Protein AF-A0A382KI12-F1 (afdb_monomer_lite)

Secondary structure (DSSP, 8-state):
-HHHHHHHHHHHHHHHT-S-----HHHHHTGGG--GGGPPPSTHHHHHHHHHH-TTS----EEEEEEEEEEE-TTS-EEEEEEEEEEEE--SSTT--HHHHTTHHHH--SS----STT-----HHHHHHTTPPTT---EEEEE-TTS-EEEEE-

Sequence (154 aa):
MTGTVSGFFRDTAVVSTGHVKIMTRAYEKENQLLPNDLALLETDELLENLKNEYPDHFWTPRITFAGLLDVPDENGETLEQGPTIAFGIDLFSSGSRQSEIWDLENRLTAGRLPIKADEVLLGTKLANRLGLEIGESVTFIGSTMHGAFTTYNF

Foldseek 3Di:
DVVVVVVVVLLCCLPPAPVHHDADPVCVVVVVVQQLLRDDPPCPVVLVVCCVVPVVDDDWDKGKFKFKKFAADPVRHGPDMDIDIDMDTDPDDDPDCSCVSNVVVVVDPDDDDDPDPQDDDDDPVVCVVRVHDPPGKIKTWHAHSVRDTDIDMD

Organism: NCBI:txid408172

Structure (mmCIF, N/CA/C/O backbone):
data_AF-A0A382KI12-F1
#
_entry.id   AF-A0A382KI12-F1
#
loop_
_atom_site.group_PDB
_atom_site.id
_atom_site.type_symbol
_atom_site.label_atom_id
_atom_site.label_alt_id
_atom_site.label_comp_id
_atom_site.label_asym_id
_atom_site.label_entity_id
_atom_site.label_seq_id
_atom_site.pdbx_PDB_ins_code
_atom_site.Cartn_x
_atom_site.Cartn_y
_atom_site.Cartn_z
_atom_site.occupancy
_atom_site.B_iso_or_equiv
_atom_site.auth_seq_id
_atom_site.auth_comp_id
_atom_site.auth_asym_id
_atom_site.auth_atom_id
_atom_site.pdbx_PDB_model_num
ATOM 1 N N . MET A 1 1 ? 21.698 -22.714 7.876 1.00 57.84 1 MET A N 1
ATOM 2 C CA . MET A 1 1 ? 21.672 -21.241 8.035 1.00 57.84 1 MET A CA 1
ATOM 3 C C . MET A 1 1 ? 21.540 -20.499 6.709 1.00 57.84 1 MET A C 1
ATOM 5 O O . MET A 1 1 ? 20.735 -19.582 6.655 1.00 57.84 1 MET A O 1
ATOM 9 N N . THR A 1 2 ? 22.230 -20.908 5.636 1.00 65.38 2 THR A N 1
ATOM 10 C CA . THR A 1 2 ? 22.147 -20.259 4.309 1.00 65.38 2 THR A CA 1
ATOM 11 C C . THR A 1 2 ? 20.711 -20.140 3.779 1.00 65.38 2 THR A C 1
ATOM 13 O O . THR A 1 2 ? 20.311 -19.061 3.367 1.00 65.38 2 THR A O 1
ATOM 16 N N . GLY A 1 3 ? 19.891 -21.193 3.900 1.00 75.44 3 GLY A N 1
ATOM 17 C CA . GLY A 1 3 ? 18.488 -21.159 3.456 1.00 75.44 3 GLY A CA 1
ATOM 18 C C . GLY A 1 3 ? 17.591 -20.164 4.209 1.00 75.44 3 GLY A C 1
ATOM 19 O O . GLY A 1 3 ? 16.761 -19.511 3.589 1.00 75.44 3 GLY A O 1
ATOM 20 N N . THR A 1 4 ? 17.778 -19.994 5.523 1.00 73.25 4 THR A N 1
ATOM 21 C CA . THR A 1 4 ? 16.984 -19.056 6.345 1.00 73.25 4 THR A CA 1
ATOM 22 C C . THR A 1 4 ? 17.305 -17.602 6.006 1.00 73.25 4 THR A C 1
ATOM 24 O O . THR A 1 4 ? 16.401 -16.786 5.860 1.00 73.25 4 THR A O 1
ATOM 27 N N . VAL A 1 5 ? 18.592 -17.289 5.834 1.00 73.88 5 VAL A N 1
ATOM 28 C CA . VAL A 1 5 ? 19.054 -15.944 5.465 1.00 73.88 5 VAL A CA 1
ATOM 29 C C . VAL A 1 5 ? 18.595 -15.590 4.048 1.00 73.88 5 VAL A C 1
ATOM 31 O O . VAL A 1 5 ? 18.050 -14.511 3.834 1.00 73.88 5 VAL A O 1
ATOM 34 N N . SER A 1 6 ? 18.729 -16.514 3.092 1.00 67.38 6 SER A N 1
ATOM 35 C CA . SER A 1 6 ? 18.218 -16.324 1.728 1.00 67.38 6 SER A CA 1
ATOM 36 C C . SER A 1 6 ? 16.698 -16.142 1.688 1.00 67.38 6 SER A C 1
ATOM 38 O O . SER A 1 6 ? 16.213 -15.303 0.932 1.00 67.38 6 SER A O 1
ATOM 40 N N . GLY A 1 7 ? 15.950 -16.881 2.516 1.00 76.56 7 GLY A N 1
ATOM 41 C CA . GLY A 1 7 ? 14.504 -16.702 2.664 1.00 76.56 7 GLY A CA 1
ATOM 42 C C . GLY A 1 7 ? 14.143 -15.296 3.145 1.00 76.56 7 GLY A C 1
ATOM 43 O O . GLY A 1 7 ? 13.352 -14.619 2.500 1.00 76.56 7 GLY A O 1
ATOM 44 N N . PHE A 1 8 ? 14.805 -14.811 4.200 1.00 76.06 8 PHE A N 1
ATOM 45 C CA . PHE A 1 8 ? 14.589 -13.460 4.727 1.00 76.06 8 PHE A CA 1
ATOM 46 C C . PHE A 1 8 ? 14.833 -12.361 3.682 1.00 76.06 8 PHE A C 1
ATOM 48 O O . PHE A 1 8 ? 14.021 -11.442 3.546 1.00 76.06 8 PHE A O 1
ATOM 55 N N . PHE A 1 9 ? 15.927 -12.460 2.919 1.00 74.81 9 PHE A N 1
ATOM 56 C CA . PHE A 1 9 ? 16.220 -11.502 1.851 1.00 74.81 9 PHE A CA 1
ATOM 57 C C . PHE A 1 9 ? 15.148 -11.509 0.770 1.00 74.81 9 PHE A C 1
ATOM 59 O O . PHE A 1 9 ? 14.686 -10.442 0.373 1.00 74.81 9 PHE A O 1
ATOM 66 N N . ARG A 1 10 ? 14.728 -12.695 0.321 1.00 79.19 10 ARG A N 1
ATOM 67 C CA . ARG A 1 10 ? 13.679 -12.824 -0.690 1.00 79.19 10 ARG A CA 1
ATOM 68 C C . ARG A 1 10 ? 12.367 -12.219 -0.202 1.00 79.19 10 ARG A C 1
ATOM 70 O O . ARG A 1 10 ? 11.782 -11.407 -0.909 1.00 79.19 10 ARG A O 1
ATOM 77 N N . ASP A 1 11 ? 11.934 -12.573 1.001 1.00 80.94 11 ASP A N 1
ATOM 78 C CA . ASP A 1 11 ? 10.639 -12.141 1.527 1.00 80.94 11 ASP A CA 1
ATOM 79 C C . ASP A 1 11 ? 10.608 -10.622 1.766 1.00 80.94 11 ASP A C 1
ATOM 81 O O . ASP A 1 11 ? 9.600 -9.970 1.493 1.00 80.94 11 ASP A O 1
ATOM 85 N N . THR A 1 12 ? 11.735 -10.039 2.187 1.00 81.62 12 THR A N 1
ATOM 86 C CA . THR A 1 12 ? 11.887 -8.582 2.329 1.00 81.62 12 THR A CA 1
ATOM 87 C C . THR A 1 12 ? 11.926 -7.888 0.970 1.00 81.62 12 THR A C 1
ATOM 89 O O . THR A 1 12 ? 11.249 -6.878 0.772 1.00 81.62 12 THR A O 1
ATOM 92 N N . ALA A 1 13 ? 12.693 -8.428 0.019 1.00 82.62 13 ALA A N 1
ATOM 93 C CA . ALA A 1 13 ? 12.816 -7.864 -1.319 1.00 82.62 13 ALA A CA 1
ATOM 94 C C . ALA A 1 13 ? 11.458 -7.836 -2.019 1.00 82.62 13 ALA A C 1
ATOM 96 O O . ALA A 1 13 ? 11.076 -6.792 -2.533 1.00 82.62 13 ALA A O 1
ATOM 97 N N . VAL A 1 14 ? 10.691 -8.928 -1.966 1.00 85.50 14 VAL A N 1
ATOM 98 C CA . VAL A 1 14 ? 9.350 -9.038 -2.567 1.00 85.50 14 VAL A CA 1
ATOM 99 C C . VAL A 1 14 ? 8.437 -7.875 -2.171 1.00 85.50 14 VAL A C 1
ATOM 101 O O . VAL A 1 14 ? 7.768 -7.308 -3.044 1.00 85.50 14 VAL A O 1
ATOM 104 N N . VAL A 1 15 ? 8.451 -7.489 -0.892 1.00 82.75 15 VAL A N 1
ATOM 105 C CA . VAL A 1 15 ? 7.608 -6.414 -0.350 1.00 82.75 15 VAL A CA 1
ATOM 106 C C . VAL A 1 15 ? 8.215 -5.030 -0.603 1.00 82.75 15 VAL A C 1
ATOM 108 O O . VAL A 1 15 ? 7.504 -4.115 -1.009 1.00 82.75 15 VAL A O 1
ATOM 111 N N . SER A 1 16 ? 9.525 -4.862 -0.409 1.00 82.25 16 SER A N 1
ATOM 112 C CA . SER A 1 16 ? 10.175 -3.545 -0.437 1.00 82.25 16 SER A CA 1
ATOM 113 C C . SER A 1 16 ? 10.473 -3.026 -1.849 1.00 82.25 16 SER A C 1
ATOM 115 O O . SER A 1 16 ? 10.114 -1.898 -2.194 1.00 82.25 16 SER A O 1
ATOM 117 N N . THR A 1 17 ? 11.142 -3.830 -2.676 1.00 83.69 17 THR A N 1
ATOM 118 C CA . THR A 1 17 ? 11.697 -3.385 -3.968 1.00 83.69 17 THR A CA 1
ATOM 119 C C . THR A 1 17 ? 11.280 -4.254 -5.147 1.00 83.69 17 THR A C 1
ATOM 121 O O . THR A 1 17 ? 11.335 -3.806 -6.283 1.00 83.69 17 THR A O 1
ATOM 124 N N . GLY A 1 18 ? 10.894 -5.503 -4.901 1.00 86.94 18 GLY A N 1
ATOM 125 C CA . GLY A 1 18 ? 11.024 -6.578 -5.876 1.00 86.94 18 GLY A CA 1
ATOM 126 C C . GLY A 1 18 ? 12.494 -6.908 -6.157 1.00 86.94 18 GLY A C 1
ATOM 127 O O . GLY A 1 18 ? 13.393 -6.528 -5.403 1.00 86.94 18 GLY A O 1
ATOM 128 N N . HIS A 1 19 ? 12.739 -7.606 -7.265 1.00 88.44 19 HIS A N 1
ATOM 129 C CA . HIS A 1 19 ? 14.097 -7.868 -7.754 1.00 88.44 19 HIS A CA 1
ATOM 130 C C . HIS A 1 19 ? 14.766 -6.596 -8.295 1.00 88.44 19 HIS A C 1
ATOM 132 O O . HIS A 1 19 ? 15.973 -6.425 -8.151 1.00 88.44 19 HIS A O 1
ATOM 138 N N . VAL A 1 20 ? 13.973 -5.703 -8.895 1.00 91.38 20 VAL A N 1
ATOM 139 C CA . VAL A 1 20 ? 14.413 -4.430 -9.471 1.00 91.38 20 VAL A CA 1
ATOM 140 C C . VAL A 1 20 ? 13.360 -3.368 -9.164 1.00 91.38 20 VAL A C 1
ATOM 142 O O . VAL A 1 20 ? 12.173 -3.598 -9.387 1.00 91.38 20 VAL A O 1
ATOM 145 N N . LYS A 1 21 ? 13.802 -2.201 -8.683 1.00 93.25 21 LYS A N 1
ATOM 146 C CA . LYS A 1 21 ? 12.958 -1.026 -8.431 1.00 93.25 21 LYS A CA 1
ATOM 147 C C . LYS A 1 21 ? 13.464 0.151 -9.254 1.00 93.25 21 LYS A C 1
ATOM 149 O O . LYS A 1 21 ? 14.641 0.495 -9.176 1.00 93.25 21 LYS A O 1
ATOM 154 N N . ILE A 1 22 ? 12.563 0.787 -9.993 1.00 94.38 22 ILE A N 1
ATOM 155 C CA . ILE A 1 22 ? 12.838 2.027 -10.721 1.00 94.38 22 ILE A CA 1
ATOM 156 C C . ILE A 1 22 ? 12.327 3.192 -9.878 1.00 94.38 22 ILE A C 1
ATOM 158 O O . ILE A 1 22 ? 11.208 3.164 -9.373 1.00 94.38 22 ILE A O 1
ATOM 162 N N . MET A 1 23 ? 13.172 4.201 -9.693 1.00 94.75 23 MET A N 1
ATOM 163 C CA . MET A 1 23 ? 12.843 5.434 -8.981 1.00 94.75 23 MET A CA 1
ATOM 164 C C . MET A 1 23 ? 13.673 6.590 -9.537 1.00 94.75 23 MET A C 1
ATOM 166 O O . MET A 1 23 ? 14.689 6.377 -10.204 1.00 94.75 23 MET A O 1
ATOM 170 N N . THR A 1 24 ? 13.264 7.823 -9.251 1.00 94.94 24 THR A N 1
ATOM 171 C CA . THR A 1 24 ? 14.077 8.992 -9.597 1.00 94.94 24 THR A CA 1
ATOM 172 C C . THR A 1 24 ? 15.313 9.069 -8.699 1.00 94.94 24 THR A C 1
ATOM 174 O O . THR A 1 24 ? 15.315 8.598 -7.561 1.00 94.94 24 THR A O 1
ATOM 177 N N . ARG A 1 25 ? 16.374 9.729 -9.178 1.00 96.38 25 ARG A N 1
ATOM 178 C CA . ARG A 1 25 ? 17.567 10.000 -8.353 1.00 96.38 25 ARG A CA 1
ATOM 179 C C . ARG A 1 25 ? 17.260 10.877 -7.137 1.00 96.38 25 ARG A C 1
ATOM 181 O O . ARG A 1 25 ? 17.976 10.809 -6.150 1.00 96.38 25 ARG A O 1
ATOM 188 N N . ALA A 1 26 ? 16.248 11.740 -7.233 1.00 95.81 26 ALA A N 1
ATOM 189 C CA . ALA A 1 26 ? 15.818 12.571 -6.114 1.00 95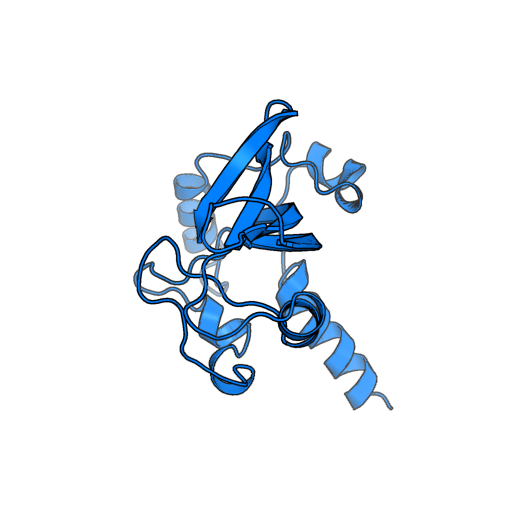.81 26 ALA A CA 1
ATOM 190 C C . ALA A 1 26 ? 15.134 11.714 -5.042 1.00 95.81 26 ALA A C 1
ATOM 192 O O . ALA A 1 26 ? 15.499 11.806 -3.876 1.00 95.81 26 ALA A O 1
ATOM 193 N N . TYR A 1 27 ? 14.220 10.830 -5.456 1.00 95.44 27 TYR A N 1
ATOM 194 C CA . TYR A 1 27 ? 13.556 9.892 -4.555 1.00 95.44 27 TYR A CA 1
ATOM 195 C C . TYR A 1 27 ? 14.571 8.982 -3.851 1.00 95.44 27 TYR A C 1
ATOM 197 O O . TYR A 1 27 ? 14.457 8.751 -2.655 1.00 95.44 27 TYR A O 1
ATOM 205 N N . GLU A 1 28 ? 15.584 8.486 -4.570 1.00 94.88 28 GLU A N 1
ATOM 206 C CA . GLU A 1 28 ? 16.609 7.594 -4.009 1.00 94.88 28 GLU A CA 1
ATOM 207 C C . GLU A 1 28 ? 17.361 8.214 -2.822 1.00 94.88 28 GLU A C 1
ATOM 209 O O . GLU A 1 28 ? 17.490 7.562 -1.784 1.00 94.88 28 GLU A O 1
ATOM 214 N N . LYS A 1 29 ? 17.753 9.490 -2.928 1.00 96.19 29 LYS A N 1
ATOM 215 C CA . LYS A 1 29 ? 18.466 10.218 -1.864 1.00 96.19 29 LYS A CA 1
ATOM 216 C C . LYS A 1 29 ? 17.671 10.315 -0.565 1.00 96.19 29 LYS A C 1
ATOM 218 O O . LYS A 1 29 ? 18.258 10.271 0.511 1.00 96.19 29 LYS A O 1
ATOM 223 N N . GLU A 1 30 ? 16.350 10.415 -0.679 1.00 93.12 30 GLU A N 1
ATOM 224 C CA . GLU A 1 30 ? 15.428 10.618 0.441 1.00 93.12 30 GLU A CA 1
ATOM 225 C C . GLU A 1 30 ? 14.564 9.373 0.716 1.00 93.12 30 GLU A C 1
ATOM 227 O O . GLU A 1 30 ? 13.594 9.442 1.462 1.00 93.12 30 GLU A O 1
ATOM 232 N N . ASN A 1 31 ? 14.894 8.205 0.146 1.00 88.56 31 ASN A N 1
ATOM 233 C CA . ASN A 1 31 ? 14.028 7.013 0.150 1.00 88.56 31 ASN A CA 1
ATOM 234 C C . ASN A 1 31 ? 13.634 6.544 1.566 1.00 88.56 31 ASN A C 1
ATOM 236 O O . ASN A 1 31 ? 12.574 5.948 1.743 1.00 88.56 31 ASN A O 1
ATOM 240 N N . GLN A 1 32 ? 14.455 6.839 2.581 1.00 87.94 32 GLN A N 1
ATOM 241 C CA . GLN A 1 32 ? 14.162 6.537 3.991 1.00 87.94 32 GLN A CA 1
ATOM 242 C C . GLN A 1 32 ? 12.951 7.313 4.535 1.00 87.94 32 GLN A C 1
ATOM 244 O O . GLN A 1 32 ? 12.320 6.858 5.486 1.00 87.94 32 GLN A O 1
ATOM 249 N N . LEU A 1 33 ? 12.623 8.459 3.932 1.00 89.19 33 LEU A N 1
ATOM 250 C CA . LEU A 1 33 ? 11.511 9.328 4.317 1.00 89.19 33 LEU A CA 1
ATOM 251 C C . LEU A 1 33 ? 10.202 8.991 3.593 1.00 89.19 33 LEU A C 1
ATOM 253 O O . LEU A 1 33 ? 9.187 9.613 3.887 1.00 89.19 33 LEU A O 1
ATOM 257 N N . LEU A 1 34 ? 10.215 8.025 2.664 1.00 91.69 34 LEU A N 1
ATOM 258 C CA . LEU A 1 34 ? 9.073 7.692 1.800 1.00 91.69 34 LEU A CA 1
ATOM 259 C C . LEU A 1 34 ? 8.476 8.950 1.121 1.00 91.69 34 LEU A C 1
ATOM 261 O O . LEU A 1 34 ? 7.307 9.269 1.345 1.00 91.69 34 LEU A O 1
ATOM 265 N N . PRO A 1 35 ? 9.275 9.698 0.331 1.00 91.75 35 PRO A N 1
ATOM 266 C CA . PRO A 1 35 ? 8.915 11.032 -0.147 1.00 91.75 35 PRO A CA 1
ATOM 267 C C . PRO A 1 35 ? 7.802 10.961 -1.201 1.00 91.75 35 PRO A C 1
ATOM 269 O O . PRO A 1 35 ? 8.052 10.788 -2.397 1.00 91.75 35 PRO A O 1
ATOM 272 N N . ASN A 1 36 ? 6.552 11.061 -0.743 1.00 92.12 36 ASN A N 1
ATOM 273 C CA . ASN A 1 36 ? 5.351 11.004 -1.582 1.00 92.12 36 ASN A CA 1
ATOM 274 C C . ASN A 1 36 ? 5.318 12.132 -2.633 1.00 92.12 36 ASN A C 1
ATOM 276 O O . ASN A 1 36 ? 4.777 11.969 -3.721 1.00 92.12 36 ASN A O 1
ATOM 280 N N . ASP A 1 37 ? 5.946 13.264 -2.326 1.00 93.19 37 ASP A N 1
ATOM 281 C CA . ASP A 1 37 ? 6.156 14.406 -3.220 1.00 93.19 37 ASP A CA 1
ATOM 282 C C . ASP A 1 37 ? 7.107 14.105 -4.393 1.00 93.19 37 ASP A C 1
ATOM 284 O O . ASP A 1 37 ? 7.074 14.798 -5.409 1.00 93.19 37 ASP A O 1
ATOM 288 N N . LEU A 1 38 ? 7.922 13.051 -4.284 1.00 94.56 38 LEU A N 1
ATOM 289 C CA . LEU A 1 38 ? 8.853 12.589 -5.319 1.00 94.56 38 LEU A CA 1
ATOM 290 C C . LEU A 1 38 ? 8.381 11.309 -6.028 1.00 94.56 38 LEU A C 1
ATOM 292 O O . LEU A 1 38 ? 9.157 10.699 -6.776 1.00 94.56 38 LEU A O 1
ATOM 296 N N . ALA A 1 39 ? 7.141 10.876 -5.779 1.00 93.94 39 ALA A N 1
ATOM 297 C CA . ALA A 1 39 ? 6.551 9.718 -6.437 1.00 93.94 39 ALA A CA 1
ATOM 298 C C . ALA A 1 39 ? 6.440 9.930 -7.958 1.00 93.94 39 ALA A C 1
ATOM 300 O O . ALA A 1 39 ? 6.261 11.046 -8.447 1.00 93.94 39 ALA A O 1
ATOM 301 N N . LEU A 1 40 ? 6.551 8.839 -8.719 1.00 95.12 40 LEU A N 1
ATOM 302 C CA . LEU A 1 40 ? 6.330 8.870 -10.163 1.00 95.12 40 LEU A CA 1
ATOM 303 C C . LEU A 1 40 ? 4.827 8.955 -10.446 1.00 95.12 40 LEU A C 1
ATOM 305 O O . LEU A 1 40 ? 4.052 8.162 -9.915 1.00 95.12 40 LEU A O 1
ATOM 309 N N . LEU A 1 41 ? 4.440 9.896 -11.303 1.00 93.00 41 LEU A N 1
ATOM 310 C CA . LEU A 1 41 ? 3.079 10.043 -11.813 1.00 93.00 41 LEU A CA 1
ATOM 311 C C . LEU A 1 41 ? 2.991 9.503 -13.243 1.00 93.00 41 LEU A C 1
ATOM 313 O O . LEU A 1 41 ? 4.022 9.338 -13.895 1.00 93.00 41 LEU A O 1
ATOM 317 N N . GLU A 1 42 ? 1.765 9.241 -13.708 1.00 92.56 42 GLU A N 1
ATOM 318 C CA . GLU A 1 42 ? 1.467 8.880 -15.107 1.00 92.56 42 GLU A CA 1
ATOM 319 C C . GLU A 1 42 ? 2.372 7.749 -15.634 1.00 92.56 42 GLU A C 1
ATOM 321 O O . GLU A 1 42 ? 2.932 7.800 -16.725 1.00 92.56 42 GLU A O 1
ATOM 326 N N . THR A 1 43 ? 2.550 6.704 -14.819 1.00 94.50 43 THR A N 1
ATOM 327 C CA . THR A 1 43 ? 3.544 5.651 -15.072 1.00 94.50 43 THR A CA 1
ATOM 328 C C . THR A 1 43 ? 3.203 4.718 -16.233 1.00 94.50 43 THR A C 1
ATOM 330 O O . THR A 1 43 ? 3.996 3.827 -16.523 1.00 94.50 43 THR A O 1
ATOM 333 N N . ASP A 1 44 ? 2.054 4.879 -16.884 1.00 93.50 44 ASP A N 1
ATOM 334 C CA . ASP A 1 44 ? 1.557 3.948 -17.902 1.00 93.50 44 ASP A CA 1
ATOM 335 C C . ASP A 1 44 ? 2.513 3.837 -19.096 1.00 93.50 44 ASP A C 1
ATOM 337 O O . ASP A 1 44 ? 2.939 2.733 -19.436 1.00 93.50 44 ASP A O 1
ATOM 341 N N . GLU A 1 45 ? 2.960 4.968 -19.656 1.00 95.12 45 GLU A N 1
ATOM 342 C CA . GLU A 1 45 ? 3.920 4.985 -20.771 1.00 95.12 45 GLU A CA 1
ATOM 343 C C . GLU A 1 45 ? 5.269 4.367 -20.364 1.00 95.12 45 GLU A C 1
ATOM 345 O O . GLU A 1 45 ? 5.862 3.571 -21.096 1.00 95.12 45 GLU A O 1
ATOM 350 N N . LEU A 1 46 ? 5.749 4.683 -19.155 1.00 95.38 46 LEU A N 1
ATOM 351 C CA .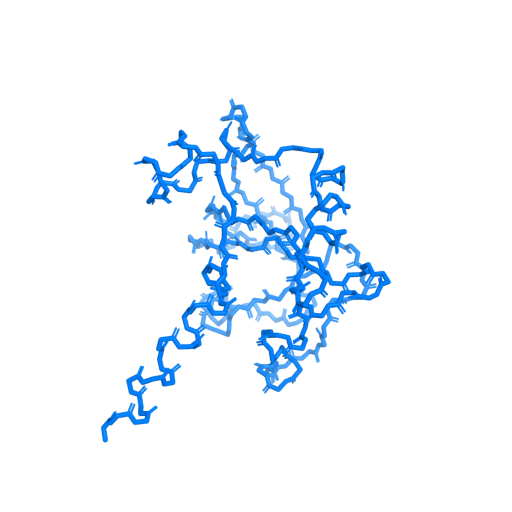 LEU A 1 46 ? 6.974 4.094 -18.615 1.00 95.38 46 LEU A CA 1
ATOM 352 C C . LEU A 1 46 ? 6.845 2.569 -18.493 1.00 95.38 46 LEU A C 1
ATOM 354 O O . LEU A 1 46 ? 7.767 1.841 -18.857 1.00 95.38 46 LEU A O 1
ATOM 358 N N . LEU A 1 47 ? 5.708 2.077 -17.998 1.00 95.19 47 LEU A N 1
ATOM 359 C CA . LEU A 1 47 ? 5.447 0.648 -17.847 1.00 95.19 47 LEU A CA 1
ATOM 360 C C . LEU A 1 47 ? 5.357 -0.063 -19.199 1.00 95.19 47 LEU A C 1
ATOM 362 O O . LEU A 1 47 ? 5.872 -1.173 -19.320 1.00 95.19 47 LEU A O 1
ATOM 366 N N . GLU A 1 48 ? 4.732 0.544 -20.208 1.00 95.38 48 GLU A N 1
ATOM 367 C CA . GLU A 1 48 ? 4.694 -0.008 -21.568 1.00 95.38 48 GLU A CA 1
ATOM 368 C C . GLU A 1 48 ? 6.097 -0.123 -22.168 1.00 95.38 48 GLU A C 1
ATOM 370 O O . GLU A 1 48 ? 6.478 -1.192 -22.653 1.00 95.38 48 GLU A O 1
ATOM 375 N N . ASN A 1 49 ? 6.906 0.932 -22.053 1.00 96.69 49 ASN A N 1
ATOM 376 C CA . ASN A 1 49 ? 8.287 0.928 -22.529 1.00 96.69 49 ASN A CA 1
ATOM 377 C C . ASN A 1 49 ? 9.126 -0.160 -21.842 1.00 96.69 49 ASN A C 1
ATOM 379 O O . ASN A 1 49 ? 9.820 -0.924 -22.513 1.00 96.69 49 ASN A O 1
ATOM 383 N N . LEU A 1 50 ? 9.005 -0.303 -20.519 1.00 96.06 50 LEU A N 1
ATOM 384 C CA . LEU A 1 50 ? 9.728 -1.323 -19.754 1.00 96.06 50 LEU A CA 1
ATOM 385 C C . LEU A 1 50 ? 9.317 -2.752 -20.114 1.00 96.06 50 LEU A C 1
ATOM 387 O O . LEU A 1 50 ? 10.172 -3.636 -20.168 1.00 96.06 50 LEU A O 1
ATOM 391 N N . LYS A 1 51 ? 8.026 -2.992 -20.369 1.00 94.88 51 LYS A N 1
ATOM 392 C CA . LYS A 1 51 ? 7.531 -4.300 -20.826 1.00 94.88 51 LYS A CA 1
ATOM 393 C C . LYS A 1 51 ? 8.074 -4.655 -22.213 1.00 94.88 51 LYS A C 1
ATOM 395 O O . LYS A 1 51 ? 8.365 -5.822 -22.458 1.00 94.88 51 LYS A O 1
ATOM 400 N N . ASN A 1 52 ? 8.235 -3.667 -23.094 1.00 97.00 52 ASN A N 1
ATOM 401 C CA . ASN A 1 52 ? 8.781 -3.870 -24.436 1.00 97.00 52 ASN A CA 1
ATOM 402 C C . ASN A 1 52 ? 10.300 -4.101 -24.424 1.00 97.00 52 ASN A C 1
ATOM 404 O O . ASN A 1 52 ? 10.794 -4.960 -25.149 1.00 97.00 52 ASN A O 1
ATOM 408 N N . GLU A 1 53 ? 11.041 -3.345 -23.611 1.00 97.75 53 GLU A N 1
ATOM 409 C CA . GLU A 1 53 ? 12.505 -3.433 -23.541 1.00 97.75 53 GLU A CA 1
ATOM 410 C C . GLU A 1 53 ? 12.982 -4.641 -22.717 1.00 97.75 53 GLU A C 1
ATOM 412 O O . GLU A 1 53 ? 13.969 -5.286 -23.072 1.00 97.75 53 GLU A O 1
ATOM 417 N N . TYR A 1 54 ? 12.255 -4.991 -21.650 1.00 96.56 54 TYR A N 1
ATOM 418 C CA . TYR A 1 54 ? 12.587 -6.084 -20.732 1.00 96.56 54 TYR A CA 1
ATOM 419 C C . TYR A 1 54 ? 11.413 -7.069 -20.591 1.00 96.56 54 TYR A C 1
ATOM 421 O O . TYR A 1 54 ? 10.819 -7.162 -19.512 1.00 96.56 54 TYR A O 1
ATOM 429 N N . PRO A 1 55 ? 11.082 -7.839 -21.647 1.00 95.12 55 PRO A N 1
ATOM 430 C CA . PRO A 1 55 ? 9.897 -8.703 -21.671 1.00 95.12 55 PRO A CA 1
ATOM 431 C C . PRO A 1 55 ? 9.952 -9.866 -20.671 1.00 95.12 55 PRO A C 1
ATOM 433 O O . PRO A 1 55 ? 8.914 -10.384 -20.268 1.00 95.12 55 PRO A O 1
ATOM 436 N N . ASP A 1 56 ? 11.149 -10.252 -20.223 1.00 94.94 56 ASP A N 1
ATOM 437 C CA . ASP A 1 56 ? 11.338 -11.305 -19.217 1.00 94.94 56 ASP A CA 1
ATOM 438 C C . ASP A 1 56 ? 11.011 -10.840 -17.782 1.00 94.94 56 ASP A C 1
ATOM 440 O O . ASP A 1 56 ? 11.052 -11.635 -16.840 1.00 94.94 56 ASP A O 1
ATOM 444 N N . HIS A 1 57 ? 10.702 -9.552 -17.589 1.00 92.88 57 HIS A N 1
ATOM 445 C CA . HIS A 1 57 ? 10.380 -8.970 -16.289 1.00 92.88 57 HIS A CA 1
ATOM 446 C C . HIS A 1 57 ? 8.887 -8.661 -16.167 1.00 92.88 57 HIS A C 1
ATOM 448 O O . HIS A 1 57 ? 8.234 -8.193 -17.097 1.00 92.88 57 HIS A O 1
ATOM 454 N N . PHE A 1 58 ? 8.349 -8.866 -14.965 1.00 93.12 58 PHE A N 1
ATOM 455 C CA . PHE A 1 58 ? 7.024 -8.373 -14.605 1.00 93.12 58 PHE A CA 1
ATOM 456 C C . PHE A 1 58 ? 7.148 -7.003 -13.932 1.00 93.12 58 PHE A C 1
ATOM 458 O O . PHE A 1 58 ? 7.721 -6.890 -12.846 1.00 93.12 58 PHE A O 1
ATOM 465 N N . TRP A 1 59 ? 6.584 -5.977 -14.567 1.00 94.31 59 TRP A N 1
ATOM 466 C CA . TRP A 1 59 ? 6.576 -4.602 -14.068 1.00 94.31 59 TRP A CA 1
ATOM 467 C C . TRP A 1 59 ? 5.203 -4.230 -13.515 1.00 94.31 59 TRP A C 1
ATOM 469 O O . TRP A 1 59 ? 4.181 -4.451 -14.164 1.00 94.31 59 TRP A O 1
ATOM 479 N N . THR A 1 60 ? 5.182 -3.633 -12.326 1.00 94.31 60 THR A N 1
ATOM 480 C CA . THR A 1 60 ? 3.958 -3.188 -11.651 1.00 94.31 60 THR A CA 1
ATOM 481 C C . THR A 1 60 ? 4.243 -1.914 -10.855 1.00 94.31 60 THR A C 1
ATOM 483 O O . THR A 1 60 ? 5.276 -1.844 -10.177 1.00 94.31 60 THR A O 1
ATOM 486 N N . PRO A 1 61 ? 3.368 -0.899 -10.933 1.00 94.25 61 PRO A N 1
ATOM 487 C CA . PRO A 1 61 ? 3.492 0.288 -10.106 1.00 94.25 61 PRO A CA 1
ATOM 488 C C . PRO A 1 61 ? 3.185 -0.066 -8.648 1.00 94.25 61 PRO A C 1
ATOM 490 O O . PRO A 1 61 ? 2.320 -0.892 -8.342 1.00 94.25 61 PRO A O 1
ATOM 493 N N . ARG A 1 62 ? 3.925 0.554 -7.730 1.00 93.25 62 ARG A N 1
ATOM 494 C CA . ARG A 1 62 ? 3.722 0.429 -6.286 1.00 93.25 62 ARG A CA 1
ATOM 495 C C . ARG A 1 62 ? 3.994 1.769 -5.629 1.00 93.25 62 ARG A C 1
ATOM 497 O O . ARG A 1 62 ? 4.936 2.457 -6.017 1.00 93.25 62 ARG A O 1
ATOM 504 N N . ILE A 1 63 ? 3.229 2.085 -4.595 1.00 93.62 63 ILE A N 1
ATOM 505 C CA . ILE A 1 63 ? 3.465 3.253 -3.748 1.00 93.62 63 ILE A CA 1
ATOM 506 C C . ILE A 1 63 ? 3.469 2.834 -2.280 1.00 93.62 63 ILE A C 1
ATOM 508 O O . ILE A 1 63 ? 2.706 1.961 -1.870 1.00 93.62 63 ILE A O 1
ATOM 512 N N . THR A 1 64 ? 4.351 3.435 -1.489 1.00 93.12 64 THR A N 1
ATOM 513 C CA . THR A 1 64 ? 4.430 3.218 -0.042 1.00 93.12 64 THR A CA 1
ATOM 514 C C . THR A 1 64 ? 4.354 4.564 0.641 1.00 93.12 64 THR A C 1
ATOM 516 O O . THR A 1 64 ? 5.085 5.480 0.275 1.00 93.12 64 THR A O 1
ATOM 519 N N . PHE A 1 65 ? 3.477 4.678 1.626 1.00 93.31 65 PHE A N 1
ATOM 520 C CA . PHE A 1 65 ? 3.236 5.922 2.340 1.00 93.31 65 PHE A CA 1
ATOM 521 C C . PHE A 1 65 ? 2.937 5.625 3.807 1.00 93.31 65 PHE A C 1
ATOM 523 O O . PHE A 1 65 ? 2.471 4.541 4.157 1.00 93.31 65 PHE A O 1
ATOM 530 N N . ALA A 1 66 ? 3.265 6.574 4.675 1.00 93.56 66 ALA A N 1
ATOM 531 C CA . ALA A 1 66 ? 3.043 6.461 6.109 1.00 93.56 66 ALA A CA 1
ATOM 532 C C . ALA A 1 66 ? 1.917 7.399 6.544 1.00 93.56 66 ALA A C 1
ATOM 534 O O . ALA A 1 66 ? 1.688 8.445 5.935 1.00 93.56 66 ALA A O 1
ATOM 535 N N . GLY A 1 67 ? 1.228 7.023 7.611 1.00 94.69 67 GLY A N 1
ATOM 536 C CA . GLY A 1 67 ? 0.158 7.824 8.184 1.00 94.69 67 GLY A CA 1
ATOM 537 C C . GLY A 1 67 ? -0.354 7.218 9.477 1.00 94.69 67 GLY A C 1
ATOM 538 O O . GLY A 1 67 ? 0.347 6.457 10.151 1.00 94.69 67 GLY A O 1
ATOM 539 N N . LEU A 1 68 ? -1.592 7.549 9.805 1.00 96.50 68 LEU A N 1
ATOM 540 C CA . LEU A 1 68 ? -2.337 6.986 10.918 1.00 96.50 68 LEU A CA 1
ATOM 541 C C . LEU A 1 68 ? -3.513 6.190 10.358 1.00 96.50 68 LEU A C 1
ATOM 543 O O . LEU A 1 68 ? -4.104 6.569 9.349 1.00 96.50 68 LEU A O 1
ATOM 547 N N . LEU A 1 69 ? -3.826 5.078 11.006 1.00 96.94 69 LEU A N 1
ATOM 548 C CA . LEU A 1 69 ? -5.077 4.368 10.808 1.00 96.94 69 LEU A CA 1
ATOM 549 C C . LEU A 1 69 ? -5.938 4.611 12.040 1.00 96.94 69 LEU A C 1
ATOM 551 O O . LEU A 1 69 ? -5.477 4.385 13.159 1.00 96.94 69 LEU A O 1
ATOM 555 N N . ASP A 1 70 ? -7.142 5.100 11.807 1.00 95.75 70 ASP A N 1
ATOM 556 C CA . ASP A 1 70 ? -8.105 5.526 12.809 1.00 95.75 70 ASP A CA 1
ATOM 557 C C . ASP A 1 70 ? -9.341 4.627 12.748 1.00 95.75 70 ASP A C 1
ATOM 559 O O . ASP A 1 70 ? -9.825 4.307 11.658 1.00 95.75 70 ASP A O 1
ATOM 563 N N . VAL A 1 71 ? -9.813 4.191 13.911 1.00 94.69 71 VAL A N 1
ATOM 564 C CA . VAL A 1 71 ? -11.017 3.376 14.069 1.00 94.69 71 VAL A CA 1
ATOM 565 C C . VAL A 1 71 ? -12.104 4.259 14.670 1.00 94.69 71 VAL A C 1
ATOM 567 O O . VAL A 1 71 ? -11.939 4.698 15.812 1.00 94.69 71 VAL A O 1
ATOM 570 N N . PRO A 1 72 ? -13.192 4.536 13.935 1.00 90.12 72 PRO A N 1
ATOM 571 C CA . PRO A 1 72 ? -14.296 5.325 14.451 1.00 90.12 72 PRO A CA 1
ATOM 572 C C . PRO A 1 72 ? -15.216 4.496 15.361 1.00 90.12 72 PRO A C 1
ATOM 574 O O . PRO A 1 72 ? -15.354 3.286 15.193 1.00 90.12 72 PRO A O 1
ATOM 577 N N . ASP A 1 73 ? -15.889 5.162 16.294 1.00 86.62 73 ASP A N 1
ATOM 578 C CA . ASP A 1 73 ? -17.029 4.631 17.036 1.00 86.62 73 ASP A CA 1
ATOM 579 C C . ASP A 1 73 ? -18.342 4.747 16.226 1.00 86.62 73 ASP A C 1
ATOM 581 O O . ASP A 1 73 ? -18.366 5.202 15.079 1.00 86.62 73 ASP A O 1
ATOM 585 N N . GLU A 1 74 ? -19.469 4.364 16.834 1.00 84.19 74 GLU A N 1
ATOM 586 C CA . GLU A 1 74 ? -20.801 4.448 16.209 1.00 84.19 74 GLU A CA 1
ATOM 587 C C . GLU A 1 74 ? -21.224 5.883 15.824 1.00 84.19 74 GLU A C 1
ATOM 589 O O . GLU A 1 74 ? -22.104 6.062 14.979 1.00 84.19 74 GLU A O 1
ATOM 594 N N . ASN A 1 75 ? -20.609 6.906 16.425 1.00 85.50 75 ASN A N 1
ATOM 595 C CA . ASN A 1 75 ? -20.861 8.321 16.152 1.00 85.50 75 ASN A CA 1
ATOM 596 C C . ASN A 1 75 ? -19.860 8.918 15.147 1.00 85.50 75 ASN A C 1
ATOM 598 O O . ASN A 1 75 ? -20.013 10.077 14.753 1.00 85.50 75 ASN A O 1
ATOM 602 N N . GLY A 1 76 ? -18.860 8.144 14.713 1.00 80.69 76 GLY A N 1
ATOM 603 C CA . GLY A 1 76 ? -17.776 8.607 13.850 1.00 80.69 76 GLY A CA 1
ATOM 604 C C . GLY A 1 76 ? -16.635 9.308 14.595 1.00 80.69 76 GLY A C 1
ATOM 605 O O . GLY A 1 76 ? -15.815 9.961 13.950 1.00 80.69 76 GLY A O 1
ATOM 606 N N . GLU A 1 77 ? -16.582 9.217 15.925 1.00 87.19 77 GLU A N 1
ATOM 607 C CA . GLU A 1 77 ? -15.488 9.742 16.745 1.00 87.19 77 GLU A CA 1
ATOM 608 C C . GLU A 1 77 ? -14.349 8.720 16.852 1.00 87.19 77 GLU A C 1
ATOM 610 O O . GLU A 1 77 ? -14.589 7.518 16.865 1.00 87.19 77 GLU A O 1
ATOM 615 N N . THR A 1 78 ? -13.097 9.175 16.947 1.00 89.25 78 THR A N 1
ATOM 616 C CA . THR A 1 78 ? -11.940 8.278 17.102 1.00 89.25 78 THR A CA 1
ATOM 617 C C . THR A 1 78 ? -12.060 7.448 18.381 1.00 89.25 78 THR A C 1
ATOM 619 O O . THR A 1 78 ? -11.977 7.986 19.487 1.00 89.25 78 THR A O 1
ATOM 622 N N . LEU A 1 79 ? -12.168 6.130 18.225 1.00 90.19 79 LEU A N 1
ATOM 623 C CA . LEU A 1 79 ? -12.090 5.162 19.315 1.00 90.19 79 LEU A CA 1
ATOM 624 C C . LEU A 1 79 ? -10.633 4.776 19.590 1.00 90.19 79 LEU A C 1
ATOM 626 O O . LEU A 1 79 ? -10.165 4.853 20.723 1.00 90.19 79 LEU A O 1
ATOM 630 N N . GLU A 1 80 ? -9.912 4.386 18.538 1.00 92.25 80 GLU A N 1
ATOM 631 C CA . GLU A 1 80 ? -8.517 3.947 18.591 1.00 92.25 80 GLU A CA 1
ATOM 632 C C . GLU A 1 80 ? -7.756 4.411 17.347 1.00 92.25 80 GLU A C 1
ATOM 634 O O . GLU A 1 80 ? -8.316 4.526 16.2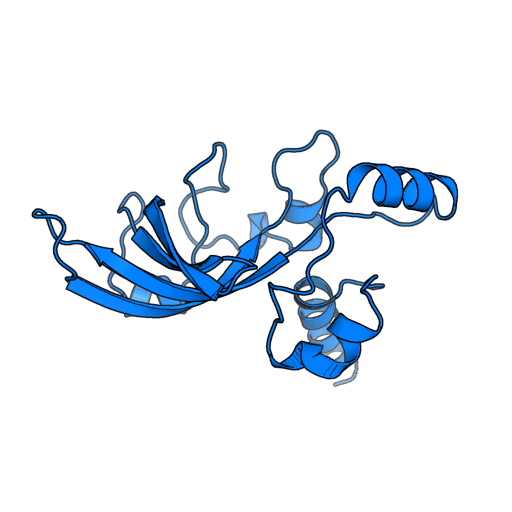58 1.00 92.25 80 GLU A O 1
ATOM 639 N N . GLN A 1 81 ? -6.454 4.661 17.489 1.00 94.00 81 GLN A N 1
ATOM 640 C CA . GLN A 1 81 ? -5.621 5.143 16.387 1.00 94.00 81 GLN A CA 1
ATOM 641 C C . GLN A 1 81 ? -4.189 4.617 16.492 1.00 94.00 81 GLN A C 1
ATOM 643 O O . GLN A 1 81 ? -3.619 4.498 17.578 1.00 94.00 81 GLN A O 1
ATOM 648 N N . GLY A 1 82 ? -3.558 4.329 15.352 1.00 94.06 82 GLY A N 1
ATOM 649 C CA . GLY A 1 82 ? -2.181 3.844 15.334 1.00 94.06 82 GLY A CA 1
ATOM 650 C C . GLY A 1 82 ? -1.382 4.246 14.096 1.00 94.06 82 GLY A C 1
ATOM 651 O O . GLY A 1 82 ? -1.941 4.350 13.005 1.00 94.06 82 GLY A O 1
ATOM 652 N N . PRO A 1 83 ? -0.053 4.427 14.226 1.00 95.38 83 PRO A N 1
ATOM 653 C CA . PRO A 1 83 ? 0.817 4.647 13.079 1.00 95.38 83 PRO A CA 1
ATOM 654 C C . PRO A 1 83 ? 0.808 3.430 12.160 1.00 95.38 83 PRO A C 1
ATOM 656 O O . PRO A 1 83 ? 0.910 2.286 12.615 1.00 95.38 83 PRO A O 1
ATOM 659 N N . THR A 1 84 ? 0.731 3.687 10.858 1.00 95.12 84 THR A N 1
ATOM 660 C CA . THR A 1 84 ? 0.690 2.651 9.832 1.00 95.12 84 THR A CA 1
ATOM 661 C C . THR A 1 84 ? 1.602 2.994 8.658 1.00 95.12 84 THR A C 1
ATOM 663 O O . THR A 1 84 ? 1.809 4.160 8.318 1.00 95.12 84 THR A O 1
ATOM 666 N N . ILE A 1 85 ? 2.147 1.950 8.038 1.00 93.56 85 ILE A N 1
ATOM 667 C CA . ILE A 1 85 ? 2.783 2.020 6.724 1.00 93.56 85 ILE A CA 1
ATOM 668 C C . ILE A 1 85 ? 1.844 1.296 5.770 1.00 93.56 85 ILE A C 1
ATOM 670 O O . ILE A 1 85 ? 1.537 0.120 5.971 1.00 93.56 85 ILE A O 1
ATOM 674 N N . ALA A 1 86 ? 1.399 2.006 4.745 1.00 94.06 86 ALA A N 1
ATOM 675 C CA . ALA A 1 86 ? 0.468 1.518 3.749 1.00 94.06 86 ALA A CA 1
ATOM 676 C C . ALA A 1 86 ? 1.171 1.275 2.411 1.00 94.06 86 ALA A C 1
ATOM 678 O O . ALA A 1 86 ? 2.168 1.920 2.069 1.00 94.06 86 ALA A O 1
ATOM 679 N N . PHE A 1 87 ? 0.623 0.329 1.651 1.00 94.38 87 PHE A N 1
ATOM 680 C CA . PHE A 1 87 ? 1.104 -0.049 0.330 1.00 94.38 87 PHE A CA 1
ATOM 681 C C . PHE A 1 87 ? -0.050 0.043 -0.663 1.00 94.38 87 PHE A C 1
ATOM 683 O O . PHE A 1 87 ? -1.039 -0.674 -0.530 1.00 94.38 87 PHE A O 1
ATOM 690 N N . GLY A 1 88 ? 0.094 0.893 -1.675 1.00 94.44 88 GLY A N 1
ATOM 691 C CA . GLY A 1 88 ? -0.739 0.844 -2.869 1.00 94.44 88 GLY A CA 1
ATOM 692 C C . GLY A 1 88 ? -0.126 -0.137 -3.861 1.00 94.44 88 GLY A C 1
ATOM 693 O O . GLY A 1 88 ? 1.001 0.068 -4.322 1.00 94.44 88 GLY A O 1
ATOM 694 N N . ILE A 1 89 ? -0.854 -1.210 -4.161 1.00 94.12 89 ILE A N 1
ATOM 695 C CA . ILE A 1 89 ? -0.470 -2.241 -5.127 1.00 94.12 89 ILE A CA 1
ATOM 696 C C . ILE A 1 89 ? -1.603 -2.464 -6.124 1.00 94.12 89 ILE A C 1
ATOM 698 O O . ILE A 1 89 ? -2.777 -2.313 -5.797 1.00 94.12 89 ILE A O 1
ATOM 702 N N . ASP A 1 90 ? -1.247 -2.859 -7.339 1.00 93.69 90 ASP A N 1
ATOM 703 C CA . ASP A 1 90 ? -2.220 -3.196 -8.371 1.00 93.69 90 ASP A CA 1
ATOM 704 C C . ASP A 1 90 ? -2.780 -4.610 -8.162 1.00 93.69 90 ASP A C 1
ATOM 706 O O . ASP A 1 90 ? -2.104 -5.589 -8.465 1.00 93.69 90 ASP A O 1
ATOM 710 N N . LEU A 1 91 ? -4.001 -4.738 -7.640 1.00 93.38 91 LEU A N 1
ATOM 711 C CA . LEU A 1 91 ? -4.688 -6.031 -7.489 1.00 93.38 91 LEU A CA 1
ATOM 712 C C . LEU A 1 91 ? -5.675 -6.338 -8.621 1.00 93.38 91 LEU A C 1
ATOM 714 O O . LEU A 1 91 ? -6.052 -7.495 -8.789 1.00 93.38 91 LEU A O 1
ATOM 718 N N . PHE A 1 92 ? -6.110 -5.326 -9.374 1.00 92.75 92 PHE A N 1
ATOM 719 C CA . PHE A 1 92 ? -7.305 -5.425 -10.215 1.00 92.75 92 PHE A CA 1
ATOM 720 C C . PHE A 1 92 ? -7.015 -5.423 -11.717 1.00 92.75 92 PHE A C 1
ATOM 722 O O . PHE A 1 92 ? -7.865 -5.878 -12.484 1.00 92.75 92 PHE A O 1
ATOM 729 N N . SER A 1 93 ? -5.850 -4.941 -12.166 1.00 91.56 93 SER A N 1
ATOM 730 C CA . SER A 1 93 ? -5.538 -4.920 -13.599 1.00 91.56 93 SER A CA 1
ATOM 731 C C . SER A 1 93 ? -5.519 -6.322 -14.202 1.00 91.56 93 SER A C 1
ATOM 733 O O . SER A 1 93 ? -5.024 -7.283 -13.603 1.00 91.56 93 SER A O 1
ATOM 735 N N . SER A 1 94 ? -5.985 -6.432 -15.448 1.00 86.88 94 SER A N 1
ATOM 736 C CA . SER A 1 94 ? -5.886 -7.668 -16.224 1.00 86.88 94 SER A CA 1
ATOM 737 C C . SER A 1 94 ? -4.416 -8.062 -16.395 1.00 86.88 94 SER A C 1
ATOM 739 O O . SER A 1 94 ? -3.654 -7.358 -17.057 1.00 86.88 94 SER A O 1
ATOM 741 N N . GLY A 1 95 ? -4.017 -9.185 -15.798 1.00 88.12 95 GLY A N 1
ATOM 742 C CA . GLY A 1 95 ? -2.630 -9.654 -15.810 1.00 88.12 95 GLY A CA 1
ATOM 743 C C . GLY A 1 95 ? -1.782 -9.179 -14.629 1.00 88.12 95 GLY A C 1
ATOM 744 O O . GLY A 1 95 ? -0.575 -9.426 -14.636 1.00 88.12 95 GLY A O 1
ATOM 745 N N . SER A 1 96 ? -2.370 -8.537 -13.611 1.00 92.44 96 SER A N 1
ATOM 746 C CA . SER A 1 96 ? -1.655 -8.330 -12.353 1.00 92.44 96 SER A CA 1
ATOM 747 C C . SER A 1 96 ? -1.253 -9.672 -11.736 1.00 92.44 96 SER A C 1
ATOM 749 O O . SER A 1 96 ? -2.014 -10.637 -11.726 1.00 92.44 96 SER A O 1
ATOM 751 N N . ARG A 1 97 ? -0.033 -9.712 -11.201 1.00 93.19 97 ARG A N 1
ATOM 752 C CA . ARG A 1 97 ? 0.538 -10.848 -10.468 1.00 93.19 97 ARG A CA 1
ATOM 753 C C . ARG A 1 97 ? 0.870 -10.482 -9.026 1.00 93.19 97 ARG A C 1
ATOM 755 O O . ARG A 1 97 ? 1.615 -11.192 -8.363 1.00 93.19 97 ARG A O 1
ATOM 762 N N . GLN A 1 98 ? 0.380 -9.346 -8.531 1.00 92.00 98 GLN A N 1
ATOM 763 C CA . GLN A 1 98 ? 0.781 -8.839 -7.217 1.00 92.00 98 GLN A CA 1
ATOM 764 C C . GLN A 1 98 ? 0.328 -9.748 -6.073 1.00 92.00 98 GLN A C 1
ATOM 766 O O . GLN A 1 98 ? 1.112 -9.988 -5.156 1.00 92.00 98 GLN A O 1
ATOM 771 N N . SER A 1 99 ? -0.880 -10.314 -6.156 1.00 92.81 99 SER A N 1
ATOM 772 C CA . SER A 1 99 ? -1.366 -11.308 -5.191 1.00 92.81 99 SER A CA 1
ATOM 773 C C . SER A 1 99 ? -0.482 -12.556 -5.152 1.00 92.81 99 SER A C 1
ATOM 775 O O . SER A 1 99 ? -0.117 -13.003 -4.067 1.00 92.81 99 SER A O 1
ATOM 777 N N . GLU A 1 100 ? -0.088 -13.065 -6.323 1.00 93.19 100 GLU A N 1
ATOM 778 C CA . GLU A 1 100 ? 0.814 -14.210 -6.490 1.00 93.19 100 GLU A CA 1
ATOM 779 C C . GLU A 1 100 ? 2.212 -13.906 -5.929 1.00 93.19 100 GLU A C 1
ATOM 781 O O . GLU A 1 100 ? 2.726 -14.646 -5.096 1.00 93.19 100 GLU A O 1
ATOM 786 N N . ILE A 1 101 ? 2.826 -12.791 -6.342 1.00 91.44 101 ILE A N 1
ATOM 787 C CA . ILE A 1 101 ? 4.201 -12.424 -5.965 1.00 91.44 101 ILE A CA 1
ATOM 788 C C . ILE A 1 101 ? 4.318 -12.203 -4.454 1.00 91.44 101 ILE A C 1
ATOM 790 O O . ILE A 1 101 ? 5.342 -12.544 -3.864 1.00 91.44 101 ILE A O 1
ATOM 794 N N . TRP A 1 102 ? 3.294 -11.620 -3.827 1.00 91.94 102 TRP A N 1
ATOM 795 C CA . TRP A 1 102 ? 3.259 -11.393 -2.379 1.00 91.94 102 TRP A CA 1
ATOM 796 C C . TRP A 1 102 ? 2.700 -12.579 -1.595 1.00 91.94 102 TRP A C 1
ATOM 798 O O . TRP A 1 102 ? 2.677 -12.519 -0.363 1.00 91.94 102 TRP A O 1
ATOM 808 N N . ASP A 1 103 ? 2.299 -13.646 -2.289 1.00 93.06 103 ASP A N 1
ATOM 809 C CA . ASP A 1 103 ? 1.732 -14.857 -1.707 1.00 93.06 103 ASP A CA 1
ATOM 810 C C . ASP A 1 103 ? 0.531 -14.551 -0.791 1.00 93.06 103 ASP A C 1
ATOM 812 O O . ASP A 1 103 ? 0.381 -15.103 0.301 1.00 93.06 103 ASP A O 1
ATOM 816 N N . LEU A 1 104 ? -0.306 -13.589 -1.203 1.00 93.81 104 LEU A N 1
ATOM 817 C CA . LEU A 1 104 ? -1.360 -13.036 -0.347 1.00 93.81 104 LEU A CA 1
ATOM 818 C C . LEU A 1 104 ? -2.418 -14.076 0.012 1.00 93.81 104 LEU A C 1
ATOM 820 O O . LEU A 1 104 ? -2.888 -14.077 1.143 1.00 93.81 104 LEU A O 1
ATOM 824 N N . GLU A 1 105 ? -2.764 -14.973 -0.912 1.00 92.88 105 GLU A N 1
ATOM 825 C CA . GLU A 1 105 ? -3.763 -16.022 -0.671 1.00 92.88 105 GLU A CA 1
ATOM 826 C C . GLU A 1 105 ? -3.341 -16.972 0.455 1.00 92.88 105 GLU A C 1
ATOM 828 O O . GLU A 1 105 ? -4.155 -17.311 1.309 1.00 92.88 105 GLU A O 1
ATOM 833 N N . ASN A 1 106 ? -2.058 -17.341 0.512 1.00 93.50 106 ASN A N 1
ATOM 834 C CA . ASN A 1 106 ? -1.537 -18.226 1.555 1.00 93.50 106 ASN A CA 1
ATOM 835 C C . ASN A 1 106 ? -1.223 -17.485 2.863 1.00 93.50 106 ASN A C 1
ATOM 837 O O . ASN A 1 106 ? -1.167 -18.100 3.928 1.00 93.50 106 ASN A O 1
ATOM 841 N N . ARG A 1 107 ? -0.994 -16.167 2.800 1.00 93.38 107 ARG A N 1
ATOM 842 C CA . ARG A 1 107 ? -0.710 -15.320 3.972 1.00 93.38 107 ARG A CA 1
ATOM 843 C C . ARG A 1 107 ? -1.962 -14.727 4.612 1.00 93.38 107 ARG A C 1
ATOM 845 O O . ARG A 1 107 ? -1.869 -14.184 5.714 1.00 93.38 107 ARG A O 1
ATOM 852 N N . LEU A 1 108 ? -3.110 -14.813 3.946 1.00 95.81 108 LEU A N 1
ATOM 853 C CA . LEU A 1 108 ? -4.381 -14.337 4.467 1.00 95.81 108 LEU A CA 1
ATOM 854 C C . LEU A 1 108 ? -4.836 -15.228 5.627 1.00 95.81 108 LEU A C 1
ATOM 856 O O . LEU A 1 108 ? -5.081 -16.419 5.463 1.00 95.81 108 LEU A O 1
ATOM 860 N N . THR A 1 109 ? -4.959 -14.642 6.815 1.00 96.00 109 THR A N 1
ATOM 861 C CA . THR A 1 109 ? -5.334 -15.382 8.028 1.00 96.00 109 THR A CA 1
ATOM 862 C C . THR A 1 109 ? -6.837 -15.390 8.289 1.00 96.00 109 THR A C 1
ATOM 864 O O . THR A 1 109 ? -7.331 -16.309 8.939 1.00 96.00 109 THR A O 1
ATOM 867 N N . ALA A 1 110 ? -7.568 -14.393 7.787 1.00 95.62 110 ALA A N 1
ATOM 868 C CA . ALA A 1 110 ? -9.017 -14.282 7.901 1.00 95.62 110 ALA A CA 1
ATOM 869 C C . ALA A 1 110 ? -9.580 -13.352 6.807 1.00 95.62 110 ALA A C 1
ATOM 871 O O . ALA A 1 110 ? -8.861 -12.507 6.276 1.00 95.62 110 ALA A O 1
ATOM 872 N N . GLY A 1 111 ? -10.868 -13.497 6.478 1.00 95.50 111 GLY A N 1
ATOM 873 C CA . GLY A 1 111 ? -11.544 -12.682 5.462 1.00 95.50 111 GLY A CA 1
ATOM 874 C C . GLY A 1 111 ? -11.291 -13.160 4.028 1.00 95.50 111 GLY A C 1
ATOM 875 O O . GLY A 1 111 ? -11.267 -14.360 3.761 1.00 95.50 111 GLY A O 1
ATOM 876 N N . ARG A 1 112 ? -11.142 -12.214 3.094 1.00 96.06 112 ARG A N 1
ATOM 877 C CA . ARG A 1 112 ? -10.850 -12.454 1.668 1.00 96.06 112 ARG A CA 1
ATOM 878 C C . ARG A 1 112 ? -9.960 -11.343 1.107 1.00 96.06 112 ARG A C 1
ATOM 880 O O . ARG A 1 112 ? -9.844 -10.285 1.719 1.00 96.06 112 ARG A O 1
ATOM 887 N N . LEU A 1 113 ? -9.385 -11.559 -0.076 1.00 96.06 113 LEU A N 1
ATOM 888 C CA . LEU A 1 113 ? -8.727 -10.479 -0.814 1.00 96.06 113 LEU A CA 1
ATOM 889 C C . LEU A 1 113 ? -9.737 -9.375 -1.205 1.00 96.06 113 LEU A C 1
ATOM 891 O O . LEU A 1 113 ? -10.925 -9.683 -1.396 1.00 96.06 113 LEU A O 1
ATOM 895 N N . PRO A 1 114 ? -9.283 -8.111 -1.339 1.00 96.19 114 PRO A N 1
ATOM 896 C CA . PRO A 1 114 ? -10.097 -7.022 -1.869 1.00 96.19 114 PRO A CA 1
ATOM 897 C C . PRO A 1 114 ? -10.656 -7.366 -3.253 1.00 96.19 114 PRO A C 1
ATOM 899 O O . PRO A 1 114 ? -9.935 -7.909 -4.089 1.00 96.19 114 PRO A O 1
ATOM 902 N N . ILE A 1 115 ? -11.929 -7.051 -3.499 1.00 94.31 115 ILE A N 1
ATOM 903 C CA . ILE A 1 115 ? -12.598 -7.266 -4.803 1.00 94.31 115 ILE A CA 1
ATOM 904 C C . ILE A 1 115 ? -13.150 -5.977 -5.414 1.00 94.31 115 ILE A C 1
ATOM 906 O O . ILE A 1 115 ? -13.626 -5.983 -6.548 1.00 94.31 115 ILE A O 1
ATOM 910 N N . LYS A 1 116 ? -13.128 -4.883 -4.655 1.00 93.75 116 LYS A N 1
ATOM 911 C CA . LYS A 1 116 ? -13.582 -3.558 -5.071 1.00 93.75 116 LYS A CA 1
ATOM 912 C C . LYS A 1 116 ? -12.711 -2.487 -4.417 1.00 93.75 116 LYS A C 1
ATOM 914 O O . LYS A 1 116 ? -11.900 -2.791 -3.542 1.00 93.75 116 LYS A O 1
ATOM 919 N N . ALA A 1 117 ? -12.889 -1.247 -4.862 1.00 90.12 117 ALA A N 1
ATOM 920 C CA . ALA A 1 117 ? -12.348 -0.087 -4.168 1.00 90.12 117 ALA A CA 1
ATOM 921 C C . ALA A 1 117 ? -12.867 -0.025 -2.720 1.00 90.12 117 ALA A C 1
ATOM 923 O O . ALA A 1 117 ? -13.894 -0.631 -2.400 1.00 90.12 117 ALA A O 1
ATOM 924 N N . ASP A 1 118 ? -12.147 0.715 -1.880 1.00 93.50 118 ASP A N 1
ATOM 925 C CA . ASP A 1 118 ? -12.501 0.954 -0.474 1.00 93.50 118 ASP A CA 1
ATOM 926 C C . ASP A 1 118 ? -12.468 -0.319 0.380 1.00 93.50 118 ASP A C 1
ATOM 928 O O . ASP A 1 118 ? -13.176 -0.435 1.363 1.00 93.50 118 ASP A O 1
ATOM 932 N N . GLU A 1 119 ? -11.661 -1.306 -0.008 1.00 96.19 119 GLU A N 1
ATOM 933 C CA . GLU A 1 119 ? -11.364 -2.479 0.811 1.00 96.19 119 GLU A CA 1
ATOM 934 C C . GLU A 1 119 ? -9.855 -2.541 1.056 1.00 96.19 119 GLU A C 1
ATOM 936 O O . GLU A 1 119 ? -9.051 -2.275 0.158 1.00 96.19 119 GLU A O 1
ATOM 941 N N . VAL A 1 120 ? -9.457 -2.928 2.268 1.00 96.62 120 VAL A N 1
ATOM 942 C CA . VAL A 1 120 ? -8.050 -2.978 2.676 1.00 96.62 120 VAL A CA 1
ATOM 943 C C . VAL A 1 120 ? -7.717 -4.290 3.380 1.00 96.62 120 VAL A C 1
ATOM 945 O O . VAL A 1 120 ? -8.538 -4.880 4.080 1.00 96.62 120 VAL A O 1
ATOM 948 N N . LEU A 1 121 ? -6.479 -4.754 3.201 1.00 96.81 121 LEU A N 1
ATOM 949 C CA . LEU A 1 121 ? -5.900 -5.820 4.015 1.00 96.81 121 LEU A CA 1
ATOM 950 C C . LEU A 1 121 ? -5.069 -5.204 5.134 1.00 96.81 121 LEU A C 1
ATOM 952 O O . LEU A 1 121 ? -4.176 -4.394 4.882 1.00 96.81 121 LEU A O 1
ATOM 956 N N . LEU A 1 122 ? -5.316 -5.640 6.366 1.00 96.31 122 LEU A N 1
ATOM 957 C CA . LEU A 1 122 ? -4.552 -5.212 7.531 1.00 96.31 122 LEU A CA 1
ATOM 958 C C . LEU A 1 122 ? -3.646 -6.336 8.019 1.00 96.31 122 LEU A C 1
ATOM 960 O O . LEU A 1 122 ? -4.029 -7.505 8.084 1.00 96.31 122 LEU A O 1
ATOM 964 N N . GLY A 1 123 ? -2.425 -5.977 8.416 1.00 95.44 123 GLY A N 1
ATOM 965 C CA . GLY A 1 123 ? -1.561 -6.915 9.120 1.00 95.44 123 GLY A CA 1
ATOM 966 C C . GLY A 1 123 ? -2.216 -7.332 10.437 1.00 95.44 123 GLY A C 1
ATOM 967 O O . GLY A 1 123 ? -2.656 -6.476 11.201 1.00 95.44 123 GLY A O 1
ATOM 968 N N . THR A 1 124 ? -2.220 -8.630 10.752 1.00 95.44 124 THR A N 1
ATOM 969 C CA . THR A 1 124 ? -2.905 -9.178 11.941 1.00 95.44 124 THR A CA 1
ATOM 970 C C . THR A 1 124 ? -2.513 -8.472 13.244 1.00 95.44 124 THR A C 1
ATOM 972 O O . THR A 1 124 ? -3.344 -8.261 14.118 1.00 95.44 124 THR A O 1
ATOM 975 N N . LYS A 1 125 ? -1.251 -8.039 13.376 1.00 94.50 125 LYS A N 1
ATOM 976 C CA . LYS A 1 125 ? -0.795 -7.278 14.552 1.00 94.50 125 LYS A CA 1
ATOM 977 C C . LYS A 1 125 ? -1.419 -5.885 14.655 1.00 94.50 125 LYS A C 1
ATOM 979 O O . LYS A 1 125 ? -1.634 -5.424 15.769 1.00 94.50 125 LYS A O 1
ATOM 984 N N . LEU A 1 126 ? -1.644 -5.214 13.524 1.00 95.12 126 LEU A N 1
ATOM 985 C CA . LEU A 1 126 ? -2.264 -3.891 13.490 1.00 95.12 126 LEU A CA 1
ATOM 986 C C . LEU A 1 126 ? -3.759 -4.007 13.790 1.00 95.12 126 LEU A C 1
ATOM 988 O O . LEU A 1 126 ? -4.229 -3.315 14.683 1.00 95.12 126 LEU A O 1
ATOM 992 N N . ALA A 1 127 ? -4.455 -4.941 13.133 1.00 95.56 127 ALA A N 1
ATOM 993 C CA . ALA A 1 127 ? -5.875 -5.201 13.378 1.00 95.56 127 ALA A CA 1
ATOM 994 C C . ALA A 1 127 ? -6.145 -5.519 14.859 1.00 95.56 127 ALA A C 1
ATOM 996 O O . ALA A 1 127 ? -6.941 -4.843 15.498 1.00 95.56 127 ALA A O 1
ATOM 997 N N . ASN A 1 128 ? -5.382 -6.449 15.448 1.00 94.50 128 ASN A N 1
ATOM 998 C CA . ASN A 1 128 ? -5.533 -6.806 16.862 1.00 94.50 128 ASN A CA 1
ATOM 999 C C . ASN A 1 128 ? -5.220 -5.647 17.817 1.00 94.50 128 ASN A C 1
ATOM 1001 O O . ASN A 1 128 ? -5.822 -5.555 18.880 1.00 94.50 128 ASN A O 1
ATOM 1005 N N . ARG A 1 129 ? -4.244 -4.791 17.481 1.00 93.88 129 ARG A N 1
ATOM 1006 C CA . ARG A 1 129 ? -3.901 -3.626 18.310 1.00 93.88 129 ARG A CA 1
ATOM 1007 C C . ARG A 1 129 ? -5.040 -2.613 18.337 1.00 93.88 129 ARG A C 1
ATOM 1009 O O . ARG A 1 129 ? -5.261 -2.016 19.378 1.00 93.88 129 ARG A O 1
ATOM 1016 N N . LEU A 1 130 ? -5.695 -2.421 17.198 1.00 94.06 130 LEU A N 1
ATOM 1017 C CA . LEU A 1 130 ? -6.796 -1.481 17.035 1.00 94.06 130 LEU A CA 1
ATOM 1018 C C . LEU A 1 130 ? -8.156 -2.081 17.422 1.00 94.06 130 LEU A C 1
ATOM 1020 O O . LEU A 1 130 ? -9.161 -1.395 17.324 1.00 94.06 130 LEU A O 1
ATOM 1024 N N . GLY A 1 131 ? -8.193 -3.352 17.844 1.00 93.06 131 GLY A N 1
ATOM 1025 C CA . GLY A 1 131 ? -9.432 -4.030 18.227 1.00 93.06 131 GLY A CA 1
ATOM 1026 C C . GLY A 1 131 ? -10.401 -4.271 17.069 1.00 93.06 131 GLY A C 1
ATOM 1027 O O . GLY A 1 131 ? -11.581 -4.445 17.330 1.00 93.06 131 GLY A O 1
ATOM 1028 N N . LEU A 1 132 ? -9.909 -4.282 15.825 1.00 93.56 132 LEU A N 1
ATOM 1029 C CA . LEU A 1 132 ? -10.744 -4.339 14.626 1.00 93.56 132 LEU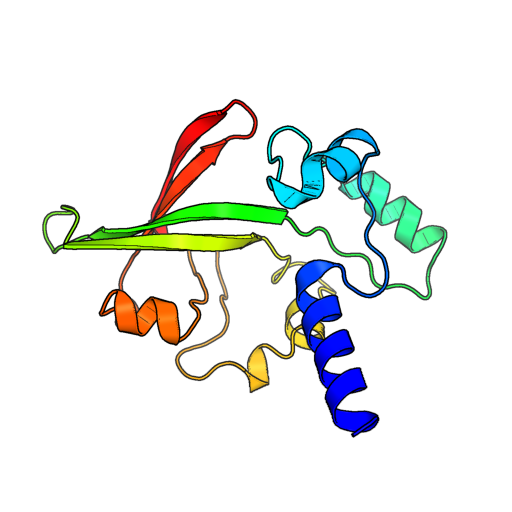 A CA 1
ATOM 1030 C C . LEU A 1 132 ? -11.285 -5.739 14.337 1.00 93.56 132 LEU A C 1
ATOM 1032 O O . LEU A 1 132 ? -10.535 -6.724 14.324 1.00 93.56 132 LEU A O 1
ATOM 1036 N N . GLU A 1 133 ? -12.559 -5.791 13.972 1.00 92.69 133 GLU A N 1
ATOM 1037 C CA . GLU A 1 133 ? -13.222 -6.949 13.388 1.00 92.69 133 GLU A CA 1
ATOM 1038 C C . GLU A 1 133 ? -13.355 -6.824 11.860 1.00 92.69 133 GLU A C 1
ATOM 1040 O O . GLU A 1 133 ? -13.283 -5.752 11.258 1.00 92.69 133 GLU A O 1
ATOM 1045 N N . ILE A 1 134 ? -13.523 -7.963 11.182 1.00 94.56 134 ILE A N 1
ATOM 1046 C CA . ILE A 1 134 ? -13.690 -7.970 9.725 1.00 94.56 134 ILE A CA 1
ATOM 1047 C C . ILE A 1 134 ? -15.036 -7.349 9.365 1.00 94.56 134 ILE A C 1
ATOM 1049 O O . ILE A 1 134 ? -16.082 -7.842 9.779 1.00 94.56 134 ILE A O 1
ATOM 1053 N N . GLY A 1 135 ? -14.991 -6.347 8.489 1.00 93.06 135 GLY A N 1
ATOM 1054 C CA . GLY A 1 135 ? -16.171 -5.627 8.019 1.00 93.06 135 GLY A CA 1
ATOM 1055 C C . GLY A 1 135 ? -16.373 -4.280 8.707 1.00 93.06 135 GLY A C 1
ATOM 1056 O O . GLY A 1 135 ? -17.244 -3.533 8.272 1.00 93.06 135 GLY A O 1
ATOM 1057 N N . GLU A 1 136 ? -15.571 -3.959 9.723 1.00 93.00 136 GLU A N 1
ATOM 1058 C CA . GLU A 1 136 ? -15.504 -2.612 10.284 1.00 93.00 136 GLU A CA 1
ATOM 1059 C C . GLU A 1 136 ? -14.726 -1.666 9.366 1.00 93.00 136 GLU A C 1
ATOM 1061 O O . GLU A 1 136 ? -13.804 -2.079 8.654 1.00 93.00 136 GLU A O 1
ATOM 1066 N N . SER A 1 137 ? -15.114 -0.392 9.393 1.00 92.94 137 SER A N 1
ATOM 1067 C CA . SER A 1 137 ? -14.482 0.657 8.598 1.00 92.94 137 SER A CA 1
ATOM 1068 C C . SER A 1 137 ? -13.308 1.283 9.334 1.00 92.94 137 SER A C 1
ATOM 1070 O O . SER A 1 137 ? -13.305 1.397 10.559 1.00 92.94 137 SER A O 1
ATOM 1072 N N . VAL A 1 138 ? -12.328 1.749 8.570 1.00 95.50 138 VAL A N 1
ATOM 1073 C CA . VAL A 1 138 ? -11.153 2.454 9.085 1.00 95.50 138 VAL A CA 1
ATOM 1074 C C . VAL A 1 138 ? -10.883 3.706 8.272 1.00 95.50 138 VAL A C 1
ATOM 1076 O O . VAL A 1 138 ? -11.056 3.731 7.056 1.00 95.50 138 VAL A O 1
ATOM 1079 N N . THR A 1 139 ? -10.389 4.747 8.932 1.00 96.00 139 THR A N 1
ATOM 1080 C CA . THR A 1 139 ? -9.975 5.980 8.266 1.00 96.00 139 THR A CA 1
ATOM 1081 C C . THR A 1 139 ? -8.457 6.034 8.204 1.00 96.00 139 THR A C 1
ATOM 1083 O O . THR A 1 139 ? -7.770 6.071 9.224 1.00 96.00 139 THR A O 1
ATOM 1086 N N . PHE A 1 140 ? -7.900 6.054 6.999 1.00 96.56 140 PHE A N 1
ATOM 1087 C CA . PHE A 1 140 ? -6.503 6.408 6.805 1.00 96.56 140 PHE A CA 1
ATOM 1088 C C . PHE A 1 140 ? -6.350 7.927 6.860 1.00 96.56 140 PHE A C 1
ATOM 1090 O O . PHE A 1 140 ? -7.062 8.651 6.168 1.00 96.56 140 PHE A O 1
ATOM 1097 N N . ILE A 1 141 ? -5.389 8.404 7.642 1.00 96.31 141 ILE A N 1
ATOM 1098 C CA . ILE A 1 141 ? -5.052 9.815 7.795 1.00 96.31 141 ILE A CA 1
ATOM 1099 C C . ILE A 1 141 ? -3.591 9.999 7.392 1.00 96.31 141 ILE A C 1
ATOM 1101 O O . ILE A 1 141 ? -2.692 9.376 7.960 1.00 96.31 141 ILE A O 1
ATOM 1105 N N . GLY A 1 142 ? -3.329 10.875 6.428 1.00 94.88 142 GLY A N 1
ATOM 1106 C CA . GLY A 1 142 ? -1.979 11.091 5.917 1.00 94.88 142 GLY A CA 1
ATOM 1107 C C . GLY A 1 142 ? -1.816 12.424 5.205 1.00 94.88 142 GLY A C 1
ATOM 1108 O O . GLY A 1 142 ? -2.529 13.393 5.475 1.00 94.88 142 GLY A O 1
ATOM 1109 N N . SER A 1 143 ? -0.856 12.470 4.285 1.00 92.88 143 SER A N 1
ATOM 1110 C CA . SER A 1 143 ? -0.569 13.647 3.475 1.00 92.88 143 SER A CA 1
ATOM 1111 C C . SER A 1 143 ? -0.574 13.334 1.981 1.00 92.88 143 SER A C 1
ATOM 1113 O O . SER A 1 143 ? -0.140 12.278 1.519 1.00 92.88 143 SER A O 1
ATOM 1115 N N . THR A 1 144 ? -1.067 14.293 1.205 1.00 93.50 144 THR A N 1
ATOM 1116 C CA . THR A 1 144 ? -0.948 14.292 -0.256 1.00 93.50 144 THR A CA 1
ATOM 1117 C C . THR A 1 144 ? 0.494 14.574 -0.685 1.00 93.50 144 THR A C 1
ATOM 1119 O O . THR A 1 144 ? 1.321 15.015 0.116 1.00 93.50 144 THR A O 1
ATOM 1122 N N . MET A 1 145 ? 0.788 14.414 -1.978 1.00 92.94 145 MET A N 1
ATOM 1123 C CA . MET A 1 145 ? 2.095 14.765 -2.551 1.00 92.94 145 MET A CA 1
ATOM 1124 C C . MET A 1 145 ? 2.473 16.250 -2.385 1.00 92.94 145 MET A C 1
ATOM 1126 O O . MET A 1 145 ? 3.635 16.612 -2.510 1.00 92.94 145 MET A O 1
ATOM 1130 N N . HIS A 1 146 ? 1.505 17.125 -2.097 1.00 94.00 146 HIS A N 1
ATOM 1131 C CA . HIS A 1 146 ? 1.739 18.548 -1.830 1.00 94.00 146 HIS A CA 1
ATOM 1132 C C . HIS A 1 146 ? 1.825 18.867 -0.330 1.00 94.00 146 HIS A C 1
ATOM 1134 O O . HIS A 1 146 ? 1.795 20.033 0.058 1.00 94.00 146 HIS A O 1
ATOM 1140 N N . GLY A 1 147 ? 1.879 17.844 0.527 1.00 90.88 147 GLY A N 1
ATOM 1141 C CA . GLY A 1 147 ? 1.939 17.999 1.979 1.00 90.88 147 GLY A CA 1
ATOM 1142 C C . GLY A 1 147 ? 0.613 18.401 2.630 1.00 90.88 147 GLY A C 1
ATOM 1143 O O . GLY A 1 147 ? 0.575 18.617 3.838 1.00 90.88 147 GLY A O 1
ATOM 1144 N N . ALA A 1 148 ? -0.482 18.490 1.868 1.00 94.69 148 ALA A N 1
ATOM 1145 C CA . ALA A 1 148 ? -1.798 18.765 2.437 1.00 94.69 148 ALA A CA 1
ATOM 1146 C C . ALA A 1 148 ? -2.312 17.550 3.219 1.00 94.69 148 ALA A C 1
ATOM 1148 O O . ALA A 1 148 ? -2.174 16.419 2.750 1.00 94.69 148 ALA A O 1
ATOM 1149 N N . PHE A 1 149 ? -2.925 17.802 4.375 1.00 95.12 149 PHE A N 1
ATOM 1150 C CA . PHE A 1 149 ? -3.623 16.795 5.173 1.00 95.12 149 PHE A CA 1
ATOM 1151 C C . PHE A 1 149 ? -4.749 16.143 4.361 1.00 95.12 149 PHE A C 1
ATOM 1153 O O . PHE A 1 149 ? -5.495 16.841 3.673 1.00 95.12 149 PHE A O 1
ATOM 1160 N N . THR A 1 150 ? -4.880 14.821 4.448 1.00 95.69 150 THR A N 1
ATOM 1161 C CA . THR A 1 150 ? -5.931 14.068 3.758 1.00 95.69 150 THR A CA 1
ATOM 1162 C C . THR A 1 150 ? -6.414 12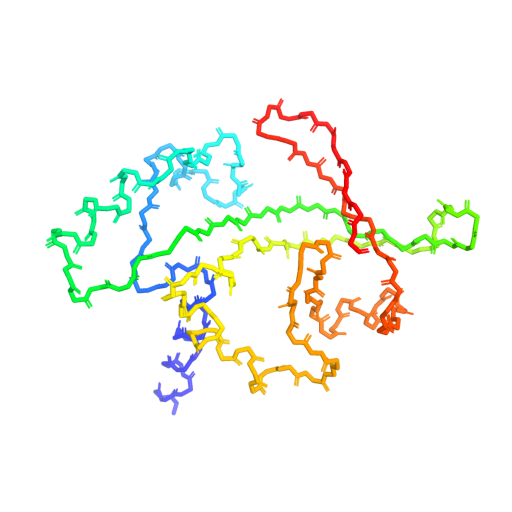.898 4.599 1.00 95.69 150 THR A C 1
ATOM 1164 O O . THR A 1 150 ? -5.643 12.311 5.361 1.00 95.69 150 THR A O 1
ATOM 1167 N N . THR A 1 151 ? -7.679 12.534 4.408 1.00 95.31 151 THR A N 1
ATOM 1168 C CA . THR A 1 151 ? -8.286 11.337 4.988 1.00 95.31 151 THR A CA 1
ATOM 1169 C C . THR A 1 151 ? -8.953 10.492 3.907 1.00 95.31 151 THR A C 1
ATOM 1171 O O . THR A 1 151 ? -9.347 11.016 2.863 1.00 95.31 151 THR A O 1
ATOM 1174 N N . TYR A 1 152 ? -9.040 9.182 4.129 1.00 95.19 152 TYR A N 1
ATOM 1175 C CA . TYR A 1 152 ? -9.736 8.252 3.241 1.00 95.19 152 TYR A CA 1
ATOM 1176 C C . TYR A 1 152 ? -10.317 7.084 4.033 1.00 95.19 152 TYR A C 1
ATOM 1178 O O . TYR A 1 152 ? -9.613 6.513 4.864 1.00 95.19 152 TYR A O 1
ATOM 1186 N N . ASN A 1 153 ? -11.564 6.709 3.751 1.00 9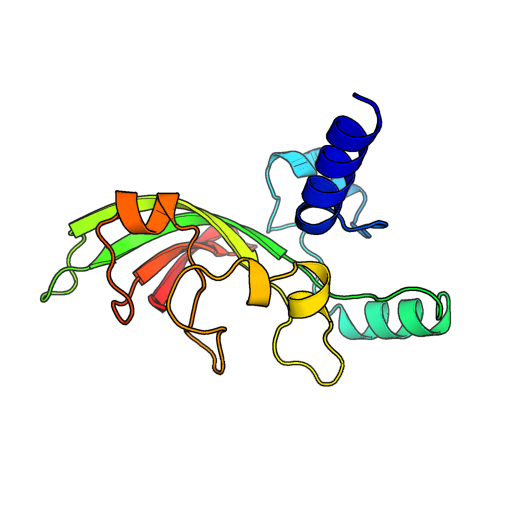4.56 153 ASN A N 1
ATOM 1187 C CA . ASN A 1 153 ? -12.250 5.628 4.455 1.00 94.56 153 ASN A CA 1
ATOM 1188 C C . ASN A 1 153 ? -12.151 4.325 3.658 1.00 94.56 153 ASN A C 1
ATOM 1190 O O . ASN A 1 153 ? -12.381 4.324 2.449 1.00 94.56 153 ASN A O 1
ATOM 1194 N N . PHE A 1 154 ? -11.841 3.238 4.355 1.00 94.25 154 PHE A N 1
ATOM 1195 C CA . PHE A 1 154 ? -11.871 1.861 3.866 1.00 94.25 154 PHE A CA 1
ATOM 1196 C C . PHE A 1 154 ? -12.829 1.026 4.724 1.00 94.25 154 PHE A C 1
ATOM 1198 O O . PHE A 1 154 ? -13.146 1.463 5.856 1.00 94.25 154 PHE A O 1
#

pLDDT: mean 91.65, std 6.4, range [57.84, 97.75]

Radius of gyration: 17.28 Å; chains: 1; bounding box: 43×40×44 Å